Protein AF-A0A353XZQ8-F1 (afdb_monomer_lite)

Structure (mmCIF, N/CA/C/O backbone):
data_AF-A0A353XZQ8-F1
#
_entry.id   AF-A0A353XZQ8-F1
#
loop_
_atom_site.group_PDB
_atom_site.id
_atom_site.type_symbol
_atom_site.label_atom_id
_atom_site.label_alt_id
_atom_site.label_comp_id
_atom_site.label_asym_id
_atom_site.label_entity_id
_atom_site.label_seq_id
_atom_site.pdbx_PDB_ins_code
_atom_site.Cartn_x
_atom_site.Cartn_y
_atom_site.Cartn_z
_atom_site.occupancy
_atom_site.B_iso_or_equiv
_atom_site.auth_seq_id
_atom_site.auth_comp_id
_atom_site.auth_asym_id
_atom_site.auth_atom_id
_atom_site.pdbx_PDB_model_num
ATOM 1 N N . MET A 1 1 ? 54.185 52.008 44.218 1.00 43.09 1 MET A N 1
ATOM 2 C CA . MET A 1 1 ? 54.002 50.574 43.893 1.00 43.09 1 MET A CA 1
ATOM 3 C C . MET A 1 1 ? 53.159 50.488 42.632 1.00 43.09 1 MET A C 1
ATOM 5 O O . MET A 1 1 ? 52.433 51.429 42.354 1.00 43.09 1 MET A O 1
ATOM 9 N N . LYS A 1 2 ? 53.446 49.469 41.822 1.00 44.31 2 LYS A N 1
ATOM 10 C CA . LYS A 1 2 ? 53.430 49.455 40.352 1.00 44.31 2 LYS A CA 1
ATOM 11 C C . LYS A 1 2 ? 52.096 49.844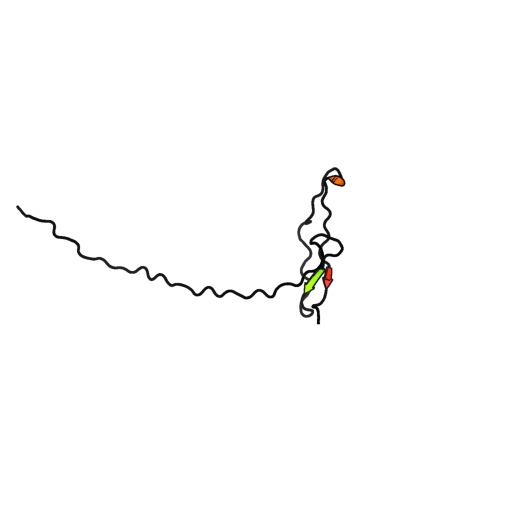 39.697 1.00 44.31 2 LYS A C 1
ATOM 13 O O . LYS A 1 2 ? 51.041 49.352 40.075 1.00 44.31 2 LYS A O 1
ATOM 18 N N . SER A 1 3 ? 52.234 50.682 38.678 1.00 43.81 3 SER A N 1
ATOM 19 C CA . SER A 1 3 ? 51.267 51.034 37.651 1.00 43.81 3 SER A CA 1
ATOM 20 C C . SER A 1 3 ? 51.051 49.895 36.641 1.00 43.81 3 SER A C 1
ATOM 22 O O . SER A 1 3 ? 51.970 49.136 36.335 1.00 43.81 3 SER A O 1
ATOM 24 N N . ASP A 1 4 ? 49.819 49.853 36.137 1.00 43.72 4 ASP A N 1
ATOM 25 C CA . ASP A 1 4 ? 49.368 49.367 34.829 1.00 43.72 4 ASP A CA 1
ATOM 26 C C . ASP A 1 4 ? 49.545 47.877 34.500 1.00 43.72 4 ASP A C 1
ATOM 28 O O . ASP A 1 4 ? 50.551 47.423 33.953 1.00 43.72 4 ASP A O 1
ATOM 32 N N . HIS A 1 5 ? 48.461 47.123 34.729 1.00 44.91 5 HIS A N 1
ATOM 33 C CA . HIS A 1 5 ? 48.226 45.806 34.138 1.00 44.91 5 HIS A CA 1
ATOM 34 C C . HIS A 1 5 ? 48.000 45.940 32.627 1.00 44.91 5 HIS A C 1
ATOM 36 O O . HIS A 1 5 ? 46.888 46.024 32.104 1.00 44.91 5 HIS A O 1
ATOM 42 N N . LEU A 1 6 ? 49.137 45.982 31.946 1.00 49.31 6 LEU A N 1
ATOM 43 C CA . LEU A 1 6 ? 49.336 45.867 30.519 1.00 49.31 6 LEU A CA 1
ATOM 44 C C . LEU A 1 6 ? 48.709 44.567 29.987 1.00 49.31 6 LEU A C 1
ATOM 46 O O . LEU A 1 6 ? 49.216 43.471 30.196 1.00 49.31 6 LEU A O 1
ATOM 50 N N . LYS A 1 7 ? 47.568 44.749 29.321 1.00 41.97 7 LYS A N 1
ATOM 51 C CA . LYS A 1 7 ? 47.190 44.190 28.014 1.00 41.97 7 LYS A CA 1
ATOM 52 C C . LYS A 1 7 ? 47.776 42.814 27.662 1.00 41.97 7 LYS A C 1
ATOM 54 O O . LYS A 1 7 ? 48.945 42.693 27.318 1.00 41.97 7 LYS A O 1
ATOM 59 N N . THR A 1 8 ? 46.861 41.847 27.590 1.00 48.34 8 THR A N 1
ATOM 60 C CA . THR A 1 8 ? 46.695 40.922 26.458 1.00 48.34 8 THR A CA 1
ATOM 61 C C . THR A 1 8 ? 47.975 40.275 25.929 1.00 48.34 8 THR A C 1
ATOM 63 O O . THR A 1 8 ? 48.630 40.817 25.043 1.00 48.34 8 THR A O 1
ATOM 66 N N . CYS A 1 9 ? 48.252 39.050 26.380 1.00 38.78 9 CYS A N 1
ATOM 67 C CA . CYS A 1 9 ? 49.149 38.142 25.675 1.00 38.78 9 CYS A CA 1
ATOM 68 C C . CYS A 1 9 ? 48.482 36.771 25.507 1.00 38.78 9 CYS A C 1
ATOM 70 O O . CYS A 1 9 ? 48.172 36.079 26.472 1.00 38.78 9 CYS A O 1
ATOM 72 N N . SER A 1 10 ? 48.220 36.477 24.236 1.00 47.25 10 SER A N 1
ATOM 73 C CA . SER A 1 10 ? 47.783 35.251 23.577 1.00 47.25 10 SER A CA 1
ATOM 74 C C . SER A 1 10 ? 47.953 33.923 24.314 1.00 47.25 10 SER A C 1
ATOM 76 O O . SER A 1 10 ? 49.062 33.551 24.685 1.00 47.25 10 SER A O 1
ATOM 78 N N . ILE A 1 11 ? 46.894 33.108 24.275 1.00 55.03 11 ILE A N 1
ATOM 79 C CA . ILE A 1 11 ? 47.027 31.667 24.024 1.00 55.03 11 ILE A CA 1
ATOM 80 C C . ILE A 1 11 ? 46.063 31.304 22.889 1.00 55.03 11 ILE A C 1
ATOM 82 O O . ILE A 1 11 ? 44.846 31.296 23.051 1.00 55.03 11 ILE A O 1
ATOM 86 N N . LEU A 1 12 ? 46.645 31.059 21.717 1.00 52.69 12 LEU A N 1
ATOM 87 C CA . LEU A 1 12 ? 46.016 30.449 20.550 1.00 52.69 12 LEU A CA 1
ATOM 88 C C . LEU A 1 12 ? 46.024 28.929 20.748 1.00 52.69 12 LEU A C 1
ATOM 90 O O . LEU A 1 12 ? 47.103 28.372 20.914 1.00 52.69 12 LEU A O 1
ATOM 94 N N . PHE A 1 13 ? 44.876 28.253 20.658 1.00 50.75 13 PHE A N 1
ATOM 95 C CA . PHE A 1 13 ? 44.819 26.842 20.257 1.00 50.75 13 PHE A CA 1
ATOM 96 C C . PHE A 1 13 ? 43.548 26.611 19.435 1.00 50.75 13 PHE A C 1
ATOM 98 O O . PHE A 1 13 ? 42.438 26.909 19.868 1.00 50.75 13 PHE A O 1
ATOM 105 N N . GLY A 1 14 ? 43.759 26.203 18.185 1.00 51.94 14 GLY A N 1
ATOM 106 C CA . GLY A 1 14 ? 42.798 26.294 17.096 1.00 51.94 14 GLY A CA 1
ATOM 107 C C . GLY A 1 14 ? 41.613 25.339 17.198 1.00 51.94 14 GLY A C 1
ATOM 108 O O . GLY A 1 14 ? 41.765 24.151 17.463 1.00 51.94 14 GLY A O 1
ATOM 109 N N . ALA A 1 15 ? 40.435 25.860 16.865 1.00 52.34 15 ALA A N 1
ATOM 110 C CA . ALA A 1 15 ? 39.304 25.057 16.433 1.00 52.34 15 ALA A CA 1
ATOM 111 C C . ALA A 1 15 ? 39.326 25.018 14.899 1.00 52.34 15 ALA A C 1
ATOM 113 O O . ALA A 1 15 ? 38.783 25.895 14.229 1.00 52.34 15 ALA A O 1
ATOM 114 N N . SER A 1 16 ? 40.025 24.027 14.342 1.00 53.91 16 SER A N 1
ATOM 115 C CA . SER A 1 16 ? 39.940 23.708 12.917 1.00 53.91 16 SER A CA 1
ATOM 116 C C . SER A 1 16 ? 38.559 23.103 12.663 1.00 53.91 16 SER A C 1
ATOM 118 O O . SER A 1 16 ? 38.321 21.927 12.936 1.00 53.91 16 SER A O 1
ATOM 120 N N . LEU A 1 17 ? 37.614 23.937 12.226 1.00 61.72 17 LEU A N 1
ATOM 121 C CA . LEU A 1 17 ? 36.282 23.505 11.824 1.00 61.72 17 LEU A CA 1
ATOM 122 C C . LEU A 1 17 ? 36.410 22.846 10.443 1.00 61.72 17 LEU A C 1
ATOM 124 O O . LEU A 1 17 ? 36.300 23.497 9.406 1.00 61.72 17 LEU A O 1
ATOM 128 N N . LEU A 1 18 ? 36.733 21.551 10.438 1.00 61.25 18 LEU A N 1
ATOM 129 C CA . LEU A 1 18 ? 36.734 20.717 9.240 1.00 61.25 18 LEU A CA 1
ATOM 130 C C . LEU A 1 18 ? 35.307 20.670 8.679 1.00 61.25 18 LEU A C 1
ATOM 132 O O . LEU A 1 18 ? 34.443 19.955 9.183 1.00 61.25 18 LEU A O 1
ATOM 136 N N . PHE A 1 19 ? 35.065 21.463 7.638 1.00 67.19 19 PHE A N 1
ATOM 137 C CA . PHE A 1 19 ? 33.864 21.398 6.817 1.00 67.19 19 PHE A CA 1
ATOM 138 C C . PHE A 1 19 ? 33.913 20.096 6.008 1.00 67.19 19 PHE A C 1
ATOM 140 O O . PHE A 1 19 ? 34.576 20.012 4.975 1.00 67.19 19 PHE A O 1
ATOM 147 N N . ALA A 1 20 ? 33.279 19.046 6.528 1.00 70.56 20 ALA A N 1
ATOM 148 C CA . ALA A 1 20 ? 33.144 17.780 5.821 1.00 70.56 20 ALA A CA 1
ATOM 149 C C . ALA A 1 20 ? 32.235 17.974 4.588 1.00 70.56 20 ALA A C 1
ATOM 151 O O . ALA A 1 20 ? 31.140 18.527 4.733 1.00 70.56 20 ALA A O 1
ATOM 152 N N . PRO A 1 21 ? 32.636 17.529 3.382 1.00 62.44 21 PRO A N 1
ATOM 153 C CA . PRO A 1 21 ? 31.748 17.546 2.229 1.00 62.44 21 PRO A CA 1
ATOM 154 C C . PRO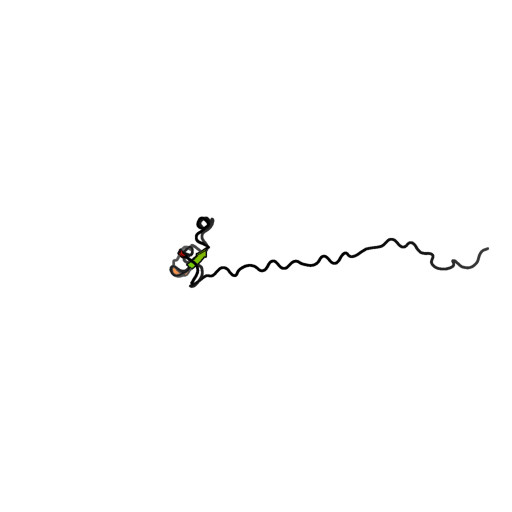 A 1 21 ? 30.603 16.559 2.475 1.00 62.44 21 PRO A C 1
ATOM 156 O O . PRO A 1 21 ? 30.820 15.355 2.606 1.00 62.44 21 PRO A O 1
ATOM 159 N N . ALA A 1 22 ? 29.376 17.072 2.555 1.00 63.94 22 ALA A N 1
ATOM 160 C CA . ALA A 1 22 ? 28.178 16.249 2.594 1.00 63.94 22 ALA A CA 1
ATOM 161 C C . ALA A 1 22 ? 28.037 15.530 1.244 1.00 63.94 22 ALA A C 1
ATOM 163 O O . ALA A 1 22 ? 27.578 16.112 0.263 1.00 63.94 22 ALA A O 1
ATOM 164 N N . THR A 1 23 ? 28.461 14.269 1.169 1.00 63.94 23 THR A N 1
ATOM 165 C CA . THR A 1 23 ? 28.166 13.405 0.025 1.00 63.94 23 THR A CA 1
ATOM 166 C C . THR A 1 23 ? 26.674 13.105 0.031 1.00 63.94 23 THR A C 1
ATOM 168 O O . THR A 1 23 ? 26.208 12.222 0.750 1.00 63.94 23 THR A O 1
ATOM 171 N N . THR A 1 24 ? 25.907 13.868 -0.742 1.00 58.66 24 THR A N 1
ATOM 172 C CA . THR A 1 24 ? 24.502 13.574 -1.015 1.00 58.66 24 THR A CA 1
ATOM 173 C C . THR A 1 24 ? 24.444 12.296 -1.846 1.00 58.66 24 THR A C 1
ATOM 175 O O . THR A 1 24 ? 24.695 12.325 -3.051 1.00 58.66 24 THR A O 1
ATOM 178 N N . MET A 1 25 ? 24.167 11.159 -1.207 1.00 61.81 25 MET A N 1
ATOM 179 C CA . MET A 1 25 ? 23.815 9.941 -1.932 1.00 61.81 25 MET A CA 1
ATOM 180 C C . MET A 1 25 ? 22.530 10.220 -2.714 1.00 61.81 25 MET A C 1
ATOM 182 O O . MET A 1 25 ? 21.492 10.514 -2.122 1.00 61.81 25 MET A O 1
ATOM 186 N N . SER A 1 26 ? 22.623 10.194 -4.044 1.00 55.16 26 SER A N 1
ATOM 187 C CA . SER A 1 26 ? 21.456 10.250 -4.919 1.00 55.16 26 SER A CA 1
ATOM 188 C C . SER A 1 26 ? 20.657 8.973 -4.682 1.00 55.16 26 SER A C 1
ATOM 190 O O . SER A 1 26 ? 21.109 7.891 -5.043 1.00 55.16 26 SER A O 1
ATOM 192 N N . ALA A 1 27 ? 19.518 9.081 -4.002 1.00 59.59 27 ALA A N 1
ATOM 193 C CA . ALA A 1 27 ? 18.590 7.971 -3.863 1.00 59.59 27 ALA A CA 1
ATOM 194 C C . ALA A 1 27 ? 17.893 7.766 -5.212 1.00 59.59 27 ALA A C 1
ATOM 196 O O . ALA A 1 27 ? 17.199 8.670 -5.685 1.00 59.59 27 ALA A O 1
ATOM 197 N N . ASP A 1 28 ? 18.079 6.599 -5.829 1.00 63.88 28 ASP A N 1
ATOM 198 C CA . ASP A 1 28 ? 17.248 6.181 -6.954 1.00 63.88 28 ASP A CA 1
ATOM 199 C C . ASP A 1 28 ? 15.782 6.222 -6.510 1.00 63.88 28 ASP A C 1
ATOM 201 O O . ASP A 1 28 ? 15.388 5.616 -5.509 1.00 63.88 28 ASP A O 1
ATOM 205 N N . ALA A 1 29 ? 14.974 7.019 -7.207 1.00 66.56 29 ALA A N 1
ATOM 206 C CA . ALA A 1 29 ? 13.580 7.209 -6.849 1.00 66.56 29 ALA A CA 1
ATOM 207 C C . ALA A 1 29 ? 12.817 5.892 -7.057 1.00 66.56 29 ALA A C 1
ATOM 209 O O . ALA A 1 29 ? 12.563 5.486 -8.192 1.00 66.56 29 ALA A O 1
ATOM 210 N N . ILE A 1 30 ? 12.436 5.235 -5.957 1.00 73.44 30 ILE A N 1
ATOM 211 C CA . ILE A 1 30 ? 11.589 4.037 -5.979 1.00 73.44 30 ILE A CA 1
ATOM 212 C C . ILE A 1 30 ? 10.297 4.374 -6.731 1.00 73.44 30 ILE A C 1
ATOM 214 O O . ILE A 1 30 ? 9.535 5.256 -6.323 1.00 73.44 30 ILE A O 1
ATOM 218 N N . GLN A 1 31 ? 10.045 3.678 -7.842 1.00 86.50 31 GLN A N 1
ATOM 219 C CA . GLN A 1 31 ? 8.828 3.885 -8.618 1.00 86.50 31 GLN A CA 1
ATOM 220 C C . GLN A 1 31 ? 7.651 3.259 -7.861 1.00 86.50 31 GLN A C 1
ATOM 222 O O . GLN A 1 31 ? 7.620 2.062 -7.581 1.00 86.50 31 GLN A O 1
ATOM 227 N N . THR A 1 32 ? 6.656 4.072 -7.526 1.00 91.31 32 THR A N 1
ATOM 228 C CA . THR A 1 32 ? 5.402 3.616 -6.921 1.00 91.31 32 THR A CA 1
ATOM 229 C C . THR A 1 32 ? 4.224 4.131 -7.735 1.00 91.31 32 THR A C 1
ATOM 231 O O . THR A 1 32 ? 4.295 5.205 -8.338 1.00 91.31 32 THR A O 1
ATOM 234 N N . THR A 1 33 ? 3.145 3.350 -7.806 1.00 92.56 33 THR A N 1
ATOM 235 C CA . THR A 1 33 ? 1.910 3.764 -8.483 1.00 92.56 33 THR A CA 1
ATOM 236 C C . THR A 1 33 ? 0.688 3.497 -7.612 1.00 92.56 33 THR A C 1
ATOM 238 O O . THR A 1 33 ? 0.713 2.631 -6.738 1.00 92.56 33 THR A O 1
ATOM 241 N N . GLY A 1 34 ? -0.388 4.250 -7.845 1.00 92.06 34 GLY A N 1
ATOM 242 C CA . GLY A 1 34 ? -1.610 4.180 -7.044 1.00 92.06 34 GLY A CA 1
ATOM 243 C C . GLY A 1 34 ? -1.522 4.949 -5.721 1.00 92.06 34 GLY A C 1
ATOM 244 O O . GLY A 1 34 ? -0.537 5.621 -5.425 1.00 92.06 34 GLY A O 1
ATOM 245 N N . VAL A 1 35 ? -2.594 4.877 -4.928 1.00 93.81 35 VAL A N 1
ATOM 246 C CA . VAL A 1 35 ? -2.652 5.511 -3.601 1.00 93.81 35 VAL A CA 1
ATOM 247 C C . VAL A 1 35 ? -2.065 4.544 -2.566 1.00 93.81 35 VAL A C 1
ATOM 249 O O . VAL A 1 35 ? -2.549 3.411 -2.499 1.00 93.81 35 VAL A O 1
ATOM 252 N N . PRO A 1 36 ? -1.079 4.942 -1.739 1.00 91.62 36 PRO A N 1
ATOM 253 C CA . PRO A 1 36 ? -0.534 4.079 -0.692 1.00 91.62 36 PRO A CA 1
ATOM 254 C C . PRO A 1 36 ? -1.623 3.517 0.229 1.00 91.62 36 PRO A C 1
ATOM 256 O O . PRO A 1 36 ? -2.525 4.239 0.659 1.00 91.62 36 PRO A O 1
ATOM 259 N N . GLY A 1 37 ? -1.553 2.219 0.525 1.00 92.75 37 GLY A N 1
ATOM 260 C CA . GLY A 1 37 ? -2.572 1.524 1.312 1.00 92.75 37 GLY A CA 1
ATOM 261 C C . GLY A 1 37 ? -3.850 1.165 0.545 1.00 92.75 37 GLY A C 1
ATOM 262 O O . GLY A 1 37 ? -4.772 0.625 1.151 1.00 92.75 37 GLY A O 1
ATOM 263 N N . SER A 1 38 ? -3.941 1.450 -0.759 1.00 95.06 38 SER A N 1
ATOM 264 C CA . SER A 1 38 ? -5.066 1.022 -1.602 1.00 95.06 38 SER A CA 1
ATOM 265 C C . SER A 1 38 ? -4.788 -0.316 -2.304 1.00 95.06 38 SER A C 1
ATOM 267 O O . SER A 1 38 ? -3.626 -0.645 -2.547 1.00 95.06 38 SER A O 1
ATOM 269 N N . PRO A 1 39 ? -5.826 -1.063 -2.729 1.00 94.38 39 PRO A N 1
ATOM 270 C CA . PRO A 1 39 ? -5.650 -2.312 -3.484 1.00 94.38 39 PRO A CA 1
ATOM 271 C C . PRO A 1 39 ? -4.899 -2.144 -4.816 1.00 94.38 39 PRO A C 1
ATOM 273 O O . PRO A 1 39 ? -4.342 -3.103 -5.352 1.00 94.38 39 PRO A O 1
ATOM 276 N N . SER A 1 40 ? -4.886 -0.925 -5.360 1.00 95.38 40 SER A N 1
ATOM 277 C CA . SER A 1 40 ? -4.203 -0.590 -6.612 1.00 95.38 40 SER A CA 1
ATOM 278 C C . SER A 1 40 ? -2.757 -0.134 -6.408 1.00 95.38 40 SER A C 1
ATOM 280 O O . SER A 1 40 ? -2.084 0.132 -7.399 1.00 95.38 40 SER A O 1
ATOM 282 N N . ALA A 1 41 ? -2.278 -0.022 -5.165 1.00 95.12 41 ALA A N 1
ATOM 283 C CA . ALA A 1 41 ? -0.914 0.405 -4.880 1.00 95.12 41 ALA A CA 1
ATOM 284 C C . ALA A 1 41 ? 0.109 -0.602 -5.424 1.00 95.12 41 ALA A C 1
ATOM 286 O O . ALA A 1 41 ? -0.038 -1.815 -5.238 1.00 95.12 41 ALA A O 1
ATOM 287 N N . THR A 1 42 ? 1.173 -0.101 -6.049 1.00 94.12 42 THR A N 1
ATOM 288 C CA . THR A 1 42 ? 2.314 -0.914 -6.479 1.00 94.12 42 THR A CA 1
ATOM 289 C C . THR A 1 42 ? 3.639 -0.301 -6.050 1.00 94.12 42 THR A C 1
ATOM 291 O O . THR A 1 42 ? 3.766 0.920 -5.918 1.00 94.12 42 THR A O 1
ATOM 294 N N . THR A 1 43 ? 4.636 -1.159 -5.870 1.00 93.00 43 THR A N 1
ATOM 295 C CA . THR A 1 43 ? 6.032 -0.786 -5.649 1.00 93.00 43 THR A CA 1
ATOM 296 C C . THR A 1 43 ? 6.908 -1.500 -6.668 1.00 93.00 43 THR A C 1
ATOM 298 O O . THR A 1 43 ? 6.692 -2.678 -6.960 1.00 93.00 43 THR A O 1
ATOM 301 N N . THR A 1 44 ? 7.861 -0.779 -7.238 1.00 93.19 44 THR A N 1
ATOM 302 C CA . THR A 1 44 ? 8.810 -1.324 -8.201 1.00 93.19 44 THR A CA 1
ATOM 303 C C . THR A 1 44 ? 10.091 -1.743 -7.505 1.00 93.19 44 THR A C 1
ATOM 305 O O . THR A 1 44 ? 10.658 -0.972 -6.733 1.00 93.19 44 THR A O 1
ATOM 308 N N . ILE A 1 45 ? 10.559 -2.949 -7.824 1.00 91.00 45 ILE A N 1
ATOM 309 C CA . ILE A 1 45 ? 11.871 -3.451 -7.406 1.00 91.00 45 ILE A CA 1
ATOM 310 C C . ILE A 1 45 ? 12.597 -4.059 -8.603 1.00 91.00 45 ILE A C 1
ATOM 312 O O . ILE A 1 45 ? 11.961 -4.559 -9.533 1.00 91.00 45 ILE A O 1
ATOM 316 N N . GLU A 1 46 ? 13.925 -4.075 -8.546 1.00 88.56 46 GLU A N 1
ATOM 317 C CA . GLU A 1 46 ? 14.733 -4.787 -9.534 1.00 88.56 46 GLU A CA 1
ATOM 318 C C . GLU A 1 46 ? 14.526 -6.305 -9.427 1.00 88.56 46 GLU A C 1
ATOM 320 O O . GLU A 1 46 ? 14.400 -6.861 -8.337 1.00 88.56 46 GLU A O 1
ATOM 325 N N . GLY A 1 47 ? 14.531 -7.007 -10.563 1.00 88.69 47 GLY A N 1
ATOM 326 C CA . GLY A 1 47 ? 14.304 -8.460 -10.610 1.00 88.69 47 GLY A CA 1
ATOM 327 C C . GLY A 1 47 ? 15.475 -9.317 -10.109 1.00 88.69 47 GLY A C 1
ATOM 328 O O . GLY A 1 47 ? 15.389 -10.542 -10.126 1.00 88.69 47 GLY A O 1
ATOM 329 N N . ASN A 1 48 ? 16.580 -8.692 -9.697 1.00 91.06 48 ASN A N 1
ATOM 330 C CA . ASN A 1 48 ? 17.787 -9.353 -9.187 1.00 91.06 48 ASN A CA 1
ATOM 331 C C . ASN A 1 48 ? 17.807 -9.496 -7.655 1.00 91.06 48 ASN A C 1
ATOM 333 O O . ASN A 1 48 ? 18.791 -9.978 -7.095 1.00 91.06 48 ASN A O 1
ATOM 337 N N . GLN A 1 49 ? 16.738 -9.078 -6.981 1.00 89.88 49 GLN A N 1
ATOM 338 C CA . GLN A 1 49 ? 16.588 -9.132 -5.534 1.00 89.88 49 GLN A CA 1
ATOM 339 C C . GLN A 1 49 ? 15.253 -9.774 -5.160 1.00 89.88 49 GLN A C 1
ATOM 341 O O . GLN A 1 49 ? 14.288 -9.761 -5.927 1.00 89.88 49 GLN A O 1
ATOM 346 N N . LEU A 1 50 ? 15.210 -10.374 -3.971 1.00 91.19 50 LEU A N 1
ATOM 347 C CA . LEU A 1 50 ? 13.961 -10.883 -3.419 1.00 91.19 50 LEU A CA 1
ATOM 348 C C . LEU A 1 50 ? 13.016 -9.714 -3.114 1.00 91.19 50 LEU A C 1
ATOM 350 O O . LEU A 1 50 ? 13.484 -8.621 -2.783 1.00 91.19 50 LEU A O 1
ATOM 354 N N . PRO A 1 51 ? 11.692 -9.933 -3.192 1.00 88.62 51 PRO A N 1
ATOM 355 C CA . PRO A 1 51 ? 10.742 -8.925 -2.763 1.00 88.62 51 PRO A CA 1
ATOM 356 C C . PRO A 1 51 ? 10.996 -8.526 -1.304 1.00 88.62 51 PRO A C 1
ATOM 358 O O . PRO A 1 51 ? 11.394 -9.375 -0.497 1.00 88.62 51 PRO A O 1
ATOM 361 N N . PRO A 1 52 ? 10.768 -7.245 -0.960 1.00 87.75 52 PRO A N 1
ATOM 362 C CA . PRO A 1 52 ? 10.920 -6.778 0.406 1.00 87.75 52 PRO A CA 1
ATOM 363 C C . PRO A 1 52 ? 10.003 -7.575 1.329 1.00 87.75 52 PRO A C 1
ATOM 365 O O . PRO A 1 52 ? 8.951 -8.079 0.920 1.00 87.75 52 PRO A O 1
ATOM 368 N N . MET A 1 53 ? 10.412 -7.683 2.590 1.00 89.69 53 MET A N 1
ATOM 369 C CA . MET A 1 53 ? 9.568 -8.315 3.590 1.00 89.69 53 MET A CA 1
ATOM 370 C C . MET A 1 53 ? 8.221 -7.583 3.693 1.00 89.69 53 MET A C 1
ATOM 372 O O . MET A 1 53 ? 8.174 -6.365 3.507 1.00 89.69 53 MET A O 1
ATOM 376 N N . PRO A 1 54 ? 7.129 -8.310 3.986 1.00 87.31 54 PRO A N 1
ATOM 377 C CA . PRO A 1 54 ? 5.831 -7.696 4.226 1.00 87.31 54 PRO A CA 1
ATOM 378 C C . PRO A 1 54 ? 5.886 -6.662 5.352 1.00 87.31 54 PRO A C 1
ATOM 380 O O . PRO A 1 54 ? 6.728 -6.751 6.248 1.00 87.31 54 PRO A O 1
ATOM 383 N N . ASP A 1 55 ? 4.935 -5.730 5.341 1.00 88.88 55 ASP A N 1
ATOM 384 C CA . ASP A 1 55 ? 4.810 -4.725 6.393 1.00 88.88 55 ASP A CA 1
ATOM 385 C C . ASP A 1 55 ? 4.639 -5.392 7.767 1.00 88.88 55 ASP A C 1
ATOM 387 O O . ASP A 1 55 ? 3.711 -6.173 7.984 1.00 88.88 55 ASP A O 1
ATOM 391 N N . GLU A 1 56 ? 5.504 -5.051 8.724 1.00 92.25 56 GLU A N 1
ATOM 392 C CA . GLU A 1 56 ? 5.437 -5.599 10.087 1.00 92.25 56 GLU A CA 1
ATOM 393 C C . GLU A 1 56 ? 4.152 -5.198 10.823 1.00 92.25 56 GLU A C 1
ATOM 395 O O . GLU A 1 56 ? 3.700 -5.875 11.749 1.00 92.25 56 GLU A O 1
ATOM 400 N N . LYS A 1 57 ? 3.574 -4.056 10.439 1.00 93.25 57 LYS A N 1
ATOM 401 C CA . LYS A 1 57 ? 2.385 -3.475 11.058 1.00 93.25 57 LYS A CA 1
ATOM 402 C C . LYS A 1 57 ? 1.381 -3.090 9.990 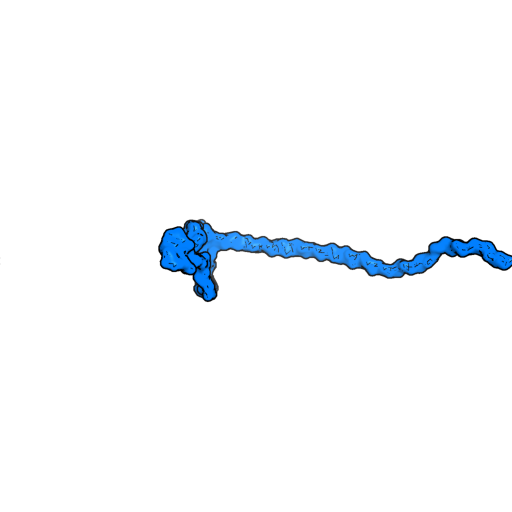1.00 93.25 57 LYS A C 1
ATOM 404 O O . LYS A 1 57 ? 1.732 -2.590 8.926 1.00 93.25 57 LYS A O 1
ATOM 409 N N . PHE A 1 58 ? 0.109 -3.246 10.327 1.00 94.12 58 PHE A N 1
ATOM 410 C CA . PHE A 1 58 ? -0.979 -2.766 9.490 1.00 94.12 58 PHE A CA 1
ATOM 411 C C . PHE A 1 58 ? -0.941 -1.233 9.381 1.00 94.12 58 PHE A C 1
A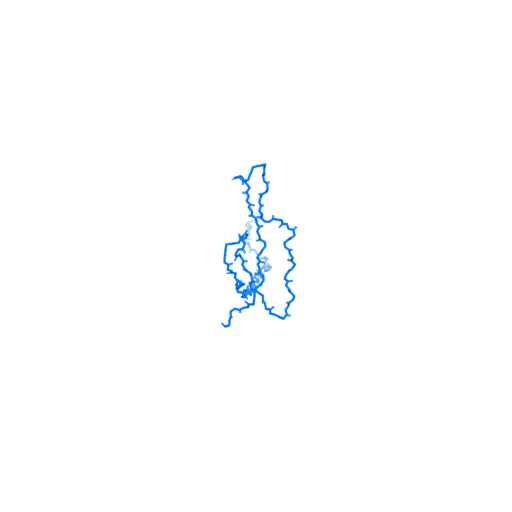TOM 413 O O . PHE A 1 58 ? -0.988 -0.542 10.396 1.00 94.12 58 PHE A O 1
ATOM 420 N N . GLY A 1 59 ? -0.887 -0.698 8.157 1.00 93.81 59 GLY A N 1
ATOM 421 C CA . GLY A 1 59 ? -0.823 0.751 7.904 1.00 93.81 59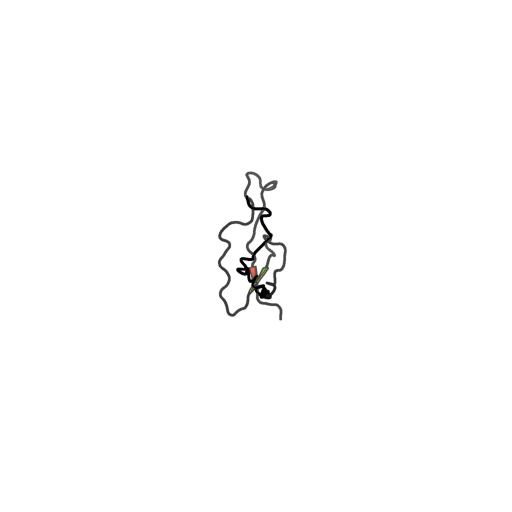 GLY A CA 1
ATOM 422 C C . GLY A 1 59 ? -2.173 1.483 7.966 1.00 93.81 59 GLY A C 1
ATOM 423 O O . GLY A 1 59 ? -2.248 2.690 7.715 1.00 93.81 59 GLY A O 1
ATOM 424 N N . GLY A 1 60 ? -3.255 0.758 8.251 1.00 95.31 60 GLY A N 1
ATOM 425 C CA . GLY A 1 60 ? -4.602 1.303 8.397 1.00 95.31 60 GLY A CA 1
ATOM 426 C C . GLY A 1 60 ? -4.977 1.565 9.854 1.00 95.31 60 GLY A C 1
ATOM 427 O O . GLY A 1 60 ? -4.133 1.619 10.745 1.00 95.31 60 GLY A O 1
ATOM 428 N N . LYS A 1 61 ? -6.277 1.717 10.102 1.00 96.69 61 LYS A N 1
ATOM 429 C CA . LYS A 1 61 ? -6.838 1.894 11.444 1.00 96.69 61 LYS A CA 1
ATOM 430 C C . LYS A 1 61 ? -8.084 1.037 11.586 1.00 96.69 61 LYS A C 1
ATOM 432 O O . LYS A 1 61 ? -8.997 1.162 10.774 1.00 96.69 61 LYS A O 1
ATOM 437 N N . ILE A 1 62 ? -8.122 0.197 12.613 1.00 95.81 62 ILE A N 1
ATOM 438 C CA . ILE A 1 62 ? -9.300 -0.604 12.940 1.00 95.81 62 ILE A CA 1
ATOM 439 C C . ILE A 1 62 ? -10.037 0.080 14.084 1.00 95.81 62 ILE A C 1
ATOM 441 O O . ILE A 1 62 ? -9.461 0.319 15.141 1.00 95.81 62 ILE A O 1
ATOM 445 N N . GLU A 1 63 ? -11.302 0.405 13.849 1.00 97.94 63 GLU A N 1
ATOM 446 C CA . GLU A 1 63 ? -12.207 1.015 14.819 1.00 97.94 63 GLU A CA 1
ATOM 447 C C . GLU A 1 63 ? -13.463 0.159 14.980 1.00 97.94 63 GLU A C 1
ATOM 449 O O . GLU A 1 63 ? -13.721 -0.758 14.200 1.00 97.94 63 GLU A O 1
ATOM 454 N N . ARG A 1 64 ? -14.288 0.482 15.982 1.00 97.88 64 ARG A N 1
ATOM 455 C CA . ARG A 1 64 ? -15.547 -0.241 16.232 1.00 97.88 64 ARG A CA 1
ATOM 456 C C . ARG A 1 64 ? -16.500 -0.207 15.031 1.00 97.88 64 ARG A C 1
ATOM 458 O O . ARG A 1 64 ? -17.185 -1.192 14.780 1.00 97.88 64 ARG A O 1
ATOM 465 N N . ASN A 1 65 ? -16.553 0.918 14.315 1.00 97.81 65 ASN A N 1
ATOM 466 C CA . ASN A 1 65 ? -17.399 1.087 13.136 1.00 97.81 65 ASN A CA 1
ATOM 467 C C . ASN A 1 65 ? -16.552 1.199 11.865 1.00 97.81 65 ASN A C 1
ATOM 469 O O . ASN A 1 65 ? -15.513 1.865 11.843 1.00 97.81 65 ASN A O 1
ATOM 473 N N . VAL A 1 66 ? -17.056 0.630 10.768 1.00 95.31 66 VAL A N 1
ATOM 474 C CA . VAL A 1 66 ? -16.381 0.649 9.457 1.00 95.31 66 VAL A CA 1
ATOM 475 C C . VAL A 1 66 ? -16.159 2.076 8.954 1.00 95.31 66 VAL A C 1
ATOM 477 O O . VAL A 1 66 ? -15.086 2.387 8.457 1.00 95.31 66 VAL A O 1
ATOM 480 N N . GLN A 1 67 ? -17.133 2.967 9.155 1.00 97.25 67 GLN A N 1
ATOM 481 C CA . GLN A 1 67 ? -17.068 4.370 8.719 1.00 97.25 67 GLN A CA 1
ATOM 482 C C . GLN A 1 67 ? -15.942 5.168 9.398 1.00 97.25 67 GLN A C 1
ATOM 484 O O . GLN A 1 67 ? -15.515 6.194 8.881 1.00 97.25 67 GLN A O 1
ATOM 489 N N . GLN A 1 68 ? -15.473 4.706 10.560 1.00 97.50 68 GLN A N 1
ATOM 490 C CA . GLN A 1 68 ? -14.387 5.326 11.326 1.00 97.50 68 GLN A CA 1
ATOM 491 C C . GLN A 1 68 ? -13.041 4.626 11.085 1.00 97.50 68 GLN A C 1
ATOM 493 O O . GLN A 1 68 ? -11.996 5.122 11.505 1.00 97.50 68 GLN A O 1
ATOM 498 N N . SER A 1 69 ? -13.066 3.465 10.430 1.00 97.38 69 SER A N 1
ATOM 499 C CA . SER A 1 69 ? -11.886 2.659 10.143 1.00 97.38 69 SER A CA 1
ATOM 500 C C . SER A 1 69 ? -11.215 3.121 8.850 1.00 97.38 69 SER A C 1
ATOM 502 O O . SER A 1 69 ? -11.862 3.631 7.936 1.00 97.38 69 SER A O 1
ATOM 504 N N . LYS A 1 70 ? -9.904 2.896 8.751 1.00 95.88 70 LYS A N 1
ATOM 505 C CA . LYS A 1 70 ? -9.127 3.108 7.528 1.00 95.88 70 LYS A CA 1
ATOM 506 C C . LYS A 1 70 ? -8.617 1.755 7.023 1.00 95.88 70 LYS A C 1
ATOM 508 O O . LYS A 1 70 ? -7.782 1.155 7.707 1.00 95.88 70 LYS A O 1
ATOM 513 N N . PRO A 1 71 ? -9.075 1.271 5.856 1.00 95.19 71 PRO A N 1
ATOM 514 C CA . PRO A 1 71 ? -8.530 0.056 5.265 1.00 95.19 71 PRO A CA 1
ATOM 515 C C . PRO A 1 71 ? -7.081 0.281 4.820 1.00 95.19 71 PRO A C 1
ATOM 517 O O . PRO A 1 71 ? -6.664 1.414 4.567 1.00 95.19 71 PRO A O 1
ATOM 520 N N . TYR A 1 72 ? -6.322 -0.805 4.715 1.00 96.38 72 TYR A N 1
ATOM 521 C CA . TYR A 1 72 ? -4.956 -0.772 4.213 1.00 96.38 72 TYR A CA 1
ATOM 522 C C . TYR A 1 72 ? -4.626 -2.056 3.460 1.00 96.38 72 TYR A C 1
ATOM 524 O O . TYR A 1 72 ? -4.922 -3.152 3.931 1.00 96.38 72 TYR A O 1
ATOM 532 N N . TRP A 1 73 ? -4.005 -1.889 2.297 1.00 95.25 73 TRP A N 1
ATOM 533 C CA . TRP A 1 73 ? -3.444 -2.949 1.472 1.00 95.25 73 TRP A CA 1
ATOM 534 C C . TRP A 1 73 ? -1.944 -2.713 1.277 1.00 95.25 73 TRP A C 1
ATOM 536 O O . TRP A 1 73 ? -1.570 -1.605 0.878 1.00 95.25 73 TRP A O 1
ATOM 546 N N . PRO A 1 74 ? -1.093 -3.730 1.503 1.00 93.81 74 PRO A N 1
ATOM 547 C CA . PRO A 1 74 ? 0.310 -3.638 1.129 1.00 93.81 74 PRO A CA 1
ATOM 548 C C . PRO A 1 74 ? 0.432 -3.491 -0.399 1.00 93.81 74 PRO A C 1
ATOM 550 O O . PRO A 1 74 ? -0.383 -4.056 -1.143 1.00 93.81 74 PRO A O 1
ATOM 553 N N . PRO A 1 75 ? 1.426 -2.736 -0.895 1.00 93.75 75 PRO A N 1
ATOM 554 C CA . PRO A 1 75 ? 1.611 -2.537 -2.324 1.00 93.75 75 PRO A CA 1
ATOM 555 C C . PRO A 1 75 ? 2.011 -3.842 -3.016 1.00 93.75 75 PRO A C 1
ATOM 557 O O . PRO A 1 75 ? 2.78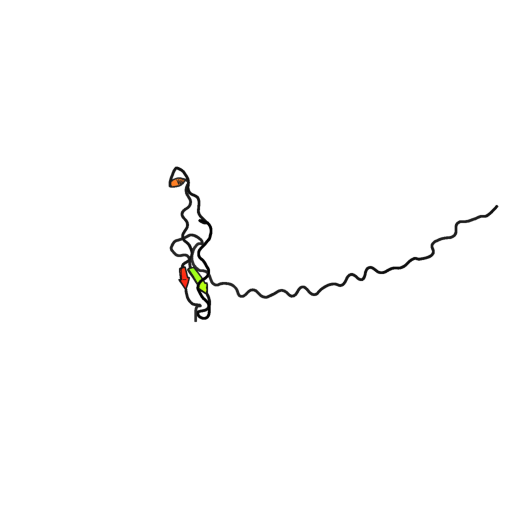1 -4.644 -2.490 1.00 93.75 75 PRO A O 1
ATOM 560 N N . ARG A 1 76 ? 1.530 -4.038 -4.245 1.00 93.38 76 ARG A N 1
ATOM 561 C CA . ARG A 1 76 ? 1.964 -5.162 -5.080 1.00 93.38 76 ARG A CA 1
ATOM 562 C C . ARG A 1 76 ? 3.318 -4.869 -5.713 1.00 93.38 76 ARG A C 1
ATOM 564 O O . ARG A 1 76 ? 3.535 -3.784 -6.247 1.00 93.38 76 ARG A O 1
ATOM 571 N N . VAL A 1 77 ? 4.206 -5.853 -5.687 1.00 93.12 77 VAL A N 1
ATOM 572 C CA . VAL A 1 77 ? 5.515 -5.762 -6.335 1.00 93.12 77 VAL A CA 1
ATOM 573 C C . VAL A 1 77 ? 5.355 -5.911 -7.846 1.00 93.12 77 VAL A C 1
ATOM 575 O O . VAL A 1 77 ? 4.704 -6.849 -8.310 1.00 93.12 77 VAL A O 1
ATOM 578 N N . VAL A 1 78 ? 5.948 -4.991 -8.606 1.00 93.56 78 VAL A N 1
ATOM 579 C CA . VAL A 1 78 ? 5.977 -5.021 -10.074 1.00 93.56 78 VAL A CA 1
ATOM 580 C C . VAL A 1 78 ? 7.394 -4.741 -10.595 1.00 93.56 78 VAL A C 1
ATOM 582 O O . VAL A 1 78 ? 8.169 -4.079 -9.907 1.00 93.56 78 VAL A O 1
ATOM 585 N N . PRO A 1 79 ? 7.760 -5.213 -11.797 1.00 90.94 79 PRO A N 1
ATOM 586 C CA . PRO A 1 79 ? 9.034 -4.853 -12.419 1.00 90.94 79 PRO A CA 1
ATOM 587 C C . PRO A 1 79 ? 9.131 -3.352 -12.757 1.00 90.94 79 PRO A C 1
ATOM 589 O O . PRO A 1 79 ? 8.098 -2.669 -12.817 1.00 90.94 79 PRO A O 1
ATOM 592 N N . PRO A 1 80 ? 10.343 -2.830 -13.023 1.00 90.06 80 PRO A N 1
ATOM 593 C CA . PRO A 1 80 ? 10.523 -1.487 -13.558 1.00 90.06 80 PRO A CA 1
ATOM 594 C C . PRO A 1 80 ? 9.854 -1.328 -14.917 1.00 90.06 80 PRO A C 1
ATOM 596 O O . PRO A 1 80 ? 9.705 -2.282 -15.686 1.00 90.06 80 PRO A O 1
ATOM 599 N N . LYS A 1 81 ? 9.442 -0.097 -15.216 1.00 84.44 81 LYS A N 1
ATOM 600 C CA . LYS A 1 81 ? 9.032 0.258 -16.577 1.00 84.44 81 LYS A CA 1
ATOM 601 C C . LYS A 1 81 ? 10.263 0.192 -17.487 1.00 84.44 81 LYS A C 1
ATOM 603 O O . LYS A 1 81 ? 11.353 0.549 -17.045 1.00 84.44 81 LYS A O 1
ATOM 608 N N . GLY A 1 82 ? 10.062 -0.306 -18.707 1.00 80.06 82 GLY A N 1
ATOM 609 C CA . GLY A 1 82 ? 11.115 -0.437 -19.719 1.00 80.06 82 GLY A CA 1
ATOM 610 C C . GLY A 1 82 ? 11.675 0.892 -20.197 1.00 80.06 82 GLY A C 1
ATOM 611 O O . GLY A 1 82 ? 10.981 1.923 -20.030 1.00 80.06 82 GLY A O 1
#

pLDDT: mean 78.95, std 19.19, range [38.78, 97.94]

Foldseek 3Di:
DDDDPDDDDDDDDDDPPPPDPPPPDDDDDFDWDDDAFDPAIATEDAPVDDDDDPDPDFPWADDPDPVPTGHGDHHHYDYDDD

Radius of gyration: 29.7 Å; chains: 1; bounding box: 71×62×64 Å

Secondary structure (DSSP, 8-state):
-------------------------------EES-TTSTT-EEE--TTSPPPPPPSS-SSB--SSGGG-B---PPEEEPPP-

Sequence (82 aa):
MKSDHLKTCSILFGASLLFAPATTMSADAIQTTGVPGSPSATTTIEGNQLPPMPDEKFGGKIERNVQQSKPYWPPRVVPPKG